Protein AF-A0A3D1IRR0-F1 (afdb_monomer_lite)

Foldseek 3Di:
DDDPPDDDAAEDEAAQDADPVRHTPPVVRVVRCVVCVVVRHHYDELDVNHVVVPDDPVVVVVSVVD

Sequence (66 aa):
MIRPRRKIRGISAILLPFQENGDPDWTGFSAHVQRTVAAGLAPAVNMDTGFGNLIDDSIRRRALEL

Secondary structure (DSSP, 8-state):
---TTPPPPPEEEPP--B-TTS-B-HHHHHHHHHHHHHTT-EEE-SSGGGTTTTS-HHHHHHHHH-

pLDDT: mean 96.79, std 2.99, range [77.88, 98.62]

Structure (mmCIF, N/CA/C/O backbone):
data_AF-A0A3D1IRR0-F1
#
_entry.id   AF-A0A3D1IRR0-F1
#
loop_
_atom_site.group_PDB
_atom_site.id
_atom_site.type_symbol
_atom_site.label_atom_id
_atom_site.label_alt_id
_atom_site.label_comp_id
_atom_site.label_asym_id
_atom_site.label_entity_id
_atom_site.label_seq_id
_atom_site.pdbx_PDB_ins_code
_atom_site.Cartn_x
_atom_site.Cartn_y
_atom_site.Cartn_z
_atom_site.occupancy
_atom_site.B_iso_or_equiv
_atom_site.auth_seq_id
_atom_site.auth_comp_id
_atom_site.auth_asym_id
_atom_site.auth_atom_id
_atom_site.pdbx_PDB_model_num
ATOM 1 N N . MET A 1 1 ? -22.601 18.158 8.263 1.00 77.88 1 MET A N 1
ATOM 2 C CA . MET A 1 1 ? -23.154 17.860 9.606 1.00 77.88 1 MET A CA 1
ATOM 3 C C . MET A 1 1 ? -22.048 17.281 10.482 1.00 77.88 1 MET A C 1
ATOM 5 O O . MET A 1 1 ? -21.435 16.301 10.079 1.00 77.88 1 MET A O 1
ATOM 9 N N . ILE A 1 2 ? -21.751 17.889 11.632 1.00 91.25 2 ILE A N 1
ATOM 10 C CA . ILE A 1 2 ? -20.709 17.420 12.565 1.00 91.25 2 ILE A CA 1
ATOM 11 C C . ILE A 1 2 ? -21.300 16.327 13.469 1.00 91.25 2 ILE A C 1
ATOM 13 O O . ILE A 1 2 ? -22.427 16.466 13.935 1.00 91.25 2 ILE A O 1
ATOM 17 N N . ARG A 1 3 ? -20.554 15.238 13.718 1.00 92.56 3 ARG A N 1
ATOM 18 C CA . ARG A 1 3 ? -20.928 14.171 14.669 1.00 92.56 3 ARG A CA 1
ATOM 19 C C . ARG A 1 3 ? -19.960 14.158 15.862 1.00 92.56 3 ARG A C 1
ATOM 21 O O . ARG A 1 3 ? -18.872 13.589 15.735 1.00 92.56 3 ARG A O 1
ATOM 28 N N . PRO A 1 4 ? -20.323 14.770 17.004 1.00 94.31 4 PRO A N 1
ATOM 29 C CA . PRO A 1 4 ? -19.515 14.720 18.220 1.00 94.31 4 PRO A CA 1
ATOM 30 C C . PRO A 1 4 ? -19.259 13.278 18.681 1.00 94.31 4 PRO A C 1
ATOM 32 O O . PRO A 1 4 ? -20.109 12.406 18.510 1.00 94.31 4 PRO A O 1
ATOM 35 N N . ARG A 1 5 ? -18.083 13.027 19.275 1.00 92.94 5 ARG A N 1
ATOM 36 C CA . ARG A 1 5 ? -17.672 11.720 19.837 1.00 92.94 5 ARG A CA 1
ATOM 37 C C . ARG A 1 5 ? -17.694 10.544 18.845 1.00 92.94 5 ARG A C 1
ATOM 39 O O . ARG A 1 5 ? -17.839 9.391 19.249 1.00 92.94 5 ARG A O 1
ATOM 46 N N . ARG A 1 6 ? -17.531 10.801 17.543 1.00 94.38 6 ARG A N 1
ATOM 47 C CA . ARG A 1 6 ? -17.379 9.733 16.544 1.00 94.38 6 ARG A CA 1
ATOM 48 C C . ARG A 1 6 ? -16.171 8.854 16.890 1.00 94.38 6 ARG A C 1
ATOM 50 O O . ARG A 1 6 ? -15.076 9.370 17.097 1.00 94.38 6 ARG A O 1
ATOM 57 N N . LYS A 1 7 ? -16.346 7.528 16.862 1.00 92.06 7 LYS A N 1
ATOM 58 C CA . LYS A 1 7 ? -15.225 6.582 16.953 1.00 92.06 7 LYS A CA 1
ATOM 59 C C . LYS A 1 7 ? -14.256 6.819 15.789 1.00 92.06 7 LYS A C 1
ATOM 61 O O . LYS A 1 7 ? -14.663 6.793 14.622 1.00 92.06 7 LYS A O 1
ATOM 66 N N . ILE A 1 8 ? -12.987 7.069 16.105 1.00 91.69 8 ILE A N 1
ATOM 67 C CA . ILE A 1 8 ? -11.931 7.215 15.100 1.00 91.69 8 ILE A CA 1
ATOM 68 C C . ILE A 1 8 ? -11.688 5.841 14.470 1.00 91.69 8 ILE A C 1
ATOM 70 O O . ILE A 1 8 ? -11.587 4.837 15.173 1.00 91.69 8 ILE A O 1
ATOM 74 N N . ARG A 1 9 ? -11.620 5.801 13.138 1.00 93.94 9 ARG A N 1
ATOM 75 C CA . ARG A 1 9 ? -11.179 4.626 12.385 1.00 93.94 9 ARG A CA 1
ATOM 76 C C . ARG A 1 9 ? -9.758 4.907 11.921 1.00 93.94 9 ARG A C 1
ATOM 78 O O . ARG A 1 9 ? -9.561 5.875 11.192 1.00 93.94 9 ARG A O 1
ATOM 85 N N . GLY A 1 10 ? -8.805 4.101 12.376 1.00 97.31 10 GLY A N 1
ATOM 86 C CA . GLY A 1 10 ? -7.420 4.183 11.928 1.00 97.31 10 GLY A CA 1
ATOM 87 C C . GLY A 1 10 ? -7.287 3.624 10.516 1.00 97.31 10 GLY A C 1
ATOM 88 O O . GLY A 1 10 ? -7.769 2.525 10.236 1.00 97.31 10 GLY A O 1
ATOM 89 N N . ILE A 1 11 ? -6.674 4.400 9.628 1.00 97.88 11 ILE A N 1
ATOM 90 C CA . ILE A 1 11 ? -6.379 4.014 8.248 1.00 97.88 11 ILE A CA 1
ATOM 91 C C . ILE A 1 11 ? -4.936 4.427 7.973 1.00 97.88 11 ILE A C 1
ATOM 93 O O . ILE A 1 11 ? -4.544 5.534 8.340 1.00 97.88 11 ILE A O 1
ATOM 97 N N . SER A 1 12 ? -4.156 3.545 7.359 1.00 97.94 12 SER A N 1
ATOM 98 C CA . SER A 1 12 ? -2.781 3.825 6.948 1.00 97.94 12 SER A CA 1
ATOM 99 C C . SER A 1 12 ? -2.684 3.772 5.429 1.00 97.94 12 SER A C 1
ATOM 101 O O . SER A 1 12 ? -3.168 2.821 4.814 1.00 97.94 12 SER A O 1
ATOM 103 N N . ALA A 1 13 ? -2.083 4.801 4.830 1.00 97.75 13 ALA A N 1
ATOM 104 C CA . ALA A 1 13 ? -1.725 4.783 3.420 1.00 97.75 13 ALA A CA 1
ATOM 105 C C . ALA A 1 13 ? -0.543 3.827 3.220 1.00 97.75 13 ALA A C 1
ATOM 107 O O . ALA A 1 13 ? 0.483 3.960 3.886 1.00 97.75 13 ALA A O 1
ATOM 108 N N . ILE A 1 14 ? -0.710 2.855 2.328 1.00 98.19 14 ILE A N 1
ATOM 109 C CA . ILE A 1 14 ? 0.264 1.792 2.093 1.00 98.19 14 ILE A CA 1
ATOM 110 C C . ILE A 1 14 ? 1.143 2.157 0.904 1.00 98.19 14 ILE A C 1
ATOM 112 O O . ILE A 1 14 ? 0.645 2.489 -0.173 1.00 98.19 14 ILE A O 1
ATOM 116 N N . LEU A 1 15 ? 2.455 2.053 1.105 1.00 98.31 15 LEU A N 1
ATOM 117 C CA . LEU A 1 15 ? 3.436 2.123 0.029 1.00 98.31 15 LEU A CA 1
ATOM 118 C C . LEU A 1 15 ? 3.393 0.834 -0.802 1.00 98.31 15 LEU A C 1
ATOM 120 O O . LEU A 1 15 ? 3.421 -0.259 -0.235 1.00 98.31 15 LEU A O 1
ATOM 124 N N . LEU A 1 16 ? 3.387 0.971 -2.129 1.00 98.44 16 LEU A N 1
ATOM 125 C CA . LEU A 1 16 ? 3.712 -0.106 -3.064 1.00 98.44 16 LEU A CA 1
ATOM 126 C C . LEU A 1 16 ? 5.214 -0.015 -3.384 1.00 98.44 16 LEU A C 1
ATOM 128 O O . LEU A 1 16 ? 5.598 0.861 -4.160 1.00 98.44 16 LEU A O 1
ATOM 132 N N . PRO A 1 17 ? 6.077 -0.827 -2.746 1.00 98.06 17 PRO A N 1
ATOM 133 C CA . PRO A 1 17 ? 7.504 -0.816 -3.035 1.00 98.06 17 PRO A CA 1
ATOM 134 C C . PRO A 1 17 ? 7.789 -1.378 -4.430 1.00 98.06 17 PRO A C 1
ATOM 136 O O . PRO A 1 17 ? 7.062 -2.234 -4.932 1.00 98.06 17 PRO A O 1
ATOM 139 N N . PHE A 1 18 ? 8.886 -0.915 -5.022 1.00 98.06 18 PHE A N 1
ATOM 140 C CA . PHE A 1 18 ? 9.405 -1.382 -6.303 1.00 98.06 18 PHE A CA 1
ATOM 141 C C . PHE A 1 18 ? 10.834 -1.884 -6.124 1.00 98.06 18 PHE A C 1
ATOM 143 O O . PHE A 1 18 ? 11.595 -1.348 -5.316 1.00 98.06 18 PHE A O 1
ATOM 150 N N . GLN A 1 19 ? 11.182 -2.919 -6.876 1.00 97.88 19 GLN A N 1
ATOM 151 C CA . GLN A 1 19 ? 12.539 -3.434 -6.987 1.00 97.88 19 GLN A CA 1
ATOM 152 C C . GLN A 1 19 ? 13.380 -2.527 -7.897 1.00 97.88 19 GLN A C 1
ATOM 154 O O . GLN A 1 19 ? 12.851 -1.689 -8.627 1.00 97.88 19 GLN A O 1
ATOM 159 N N . GLU A 1 20 ? 14.702 -2.713 -7.894 1.00 97.56 20 GLU A N 1
ATOM 160 C CA . GLU A 1 20 ? 15.621 -1.917 -8.727 1.00 97.56 20 GLU A CA 1
ATOM 161 C C . GLU A 1 20 ? 15.329 -2.034 -10.231 1.00 97.56 20 GLU A C 1
ATOM 163 O O . GLU A 1 20 ? 15.592 -1.102 -10.987 1.00 97.56 20 GLU A O 1
ATOM 168 N N . ASN A 1 21 ? 14.753 -3.158 -10.665 1.00 96.94 21 ASN A N 1
ATOM 169 C CA . ASN A 1 21 ? 14.358 -3.386 -12.054 1.00 96.94 21 ASN A CA 1
ATOM 170 C C . ASN A 1 21 ? 13.029 -2.703 -12.442 1.00 96.94 21 ASN A C 1
ATOM 172 O O . ASN A 1 21 ? 12.618 -2.803 -13.595 1.00 96.94 21 ASN A O 1
ATOM 176 N N . GLY A 1 22 ? 12.365 -2.020 -11.504 1.00 95.38 22 GLY A N 1
ATOM 177 C CA . GLY A 1 22 ? 11.092 -1.341 -11.732 1.00 95.38 22 GLY A CA 1
ATOM 178 C C . GLY A 1 22 ? 9.853 -2.228 -11.594 1.00 95.38 22 GLY A C 1
ATOM 179 O O . GLY A 1 22 ? 8.749 -1.729 -11.804 1.00 95.38 22 GLY A O 1
ATOM 180 N N . ASP A 1 23 ? 9.993 -3.498 -11.206 1.00 97.38 23 ASP A N 1
ATOM 181 C CA . ASP A 1 23 ? 8.844 -4.354 -10.903 1.00 97.38 23 ASP A CA 1
ATOM 182 C C . ASP A 1 23 ? 8.323 -4.094 -9.481 1.00 97.38 23 ASP A C 1
ATOM 184 O O . ASP A 1 23 ? 9.122 -3.881 -8.560 1.00 97.38 23 ASP A O 1
ATOM 188 N N . PRO A 1 24 ? 7.001 -4.165 -9.238 1.00 98.25 24 PRO A N 1
ATOM 189 C CA . PRO A 1 24 ? 6.471 -4.099 -7.882 1.00 98.25 24 PRO A CA 1
ATOM 190 C C . PRO A 1 24 ? 7.007 -5.239 -6.999 1.00 98.25 24 PRO A C 1
ATOM 192 O O . PRO A 1 24 ? 6.991 -6.411 -7.385 1.00 98.25 24 PRO A O 1
ATOM 195 N N . ASP A 1 25 ? 7.428 -4.920 -5.775 1.00 98.56 25 ASP A N 1
ATOM 196 C CA . ASP A 1 25 ? 7.757 -5.917 -4.753 1.00 98.56 25 ASP A CA 1
ATOM 197 C C . ASP A 1 25 ? 6.480 -6.373 -4.031 1.00 98.56 25 ASP A C 1
ATOM 199 O O . ASP A 1 25 ? 6.079 -5.858 -2.982 1.00 98.56 25 ASP A O 1
ATOM 203 N N . TRP A 1 26 ? 5.824 -7.380 -4.610 1.00 98.38 26 TRP A N 1
ATOM 204 C CA . TRP A 1 26 ? 4.586 -7.941 -4.069 1.00 98.38 26 TRP A CA 1
ATOM 205 C C . TRP A 1 26 ? 4.759 -8.630 -2.713 1.00 98.38 26 TRP A C 1
ATOM 207 O O . TRP A 1 26 ? 3.822 -8.637 -1.908 1.00 98.38 26 TRP A O 1
ATOM 217 N N . THR A 1 27 ? 5.937 -9.190 -2.435 1.00 98.38 27 THR A N 1
ATOM 218 C CA . THR A 1 27 ? 6.222 -9.848 -1.153 1.00 98.38 27 THR A CA 1
ATOM 219 C C . THR A 1 27 ? 6.318 -8.802 -0.047 1.00 98.38 27 THR A C 1
ATOM 221 O O . THR A 1 27 ? 5.640 -8.919 0.980 1.00 98.38 27 THR A O 1
ATOM 224 N N . GLY A 1 28 ? 7.098 -7.740 -0.272 1.00 98.25 28 GLY A N 1
ATOM 225 C CA . GLY A 1 28 ? 7.217 -6.613 0.647 1.00 98.25 28 GLY A CA 1
ATOM 226 C C . GLY A 1 28 ? 5.888 -5.890 0.855 1.00 98.25 28 GLY A C 1
ATOM 227 O O . GLY A 1 28 ? 5.519 -5.610 2.001 1.00 98.25 28 GLY A O 1
ATOM 228 N N . PHE A 1 29 ? 5.131 -5.666 -0.224 1.00 98.62 29 PHE A N 1
ATOM 229 C CA . PHE A 1 29 ? 3.788 -5.087 -0.175 1.00 98.62 29 PHE A CA 1
ATOM 230 C C . PHE A 1 29 ? 2.836 -5.908 0.705 1.00 98.62 29 PHE A C 1
ATOM 232 O O . PHE A 1 29 ? 2.274 -5.378 1.665 1.00 98.62 29 PHE A O 1
ATOM 239 N N . SER A 1 30 ? 2.709 -7.213 0.446 1.00 98.50 30 SER A N 1
ATOM 240 C CA . SER A 1 30 ? 1.798 -8.093 1.196 1.00 98.50 30 SER A CA 1
ATOM 241 C C . SER A 1 30 ? 2.168 -8.145 2.681 1.00 98.50 30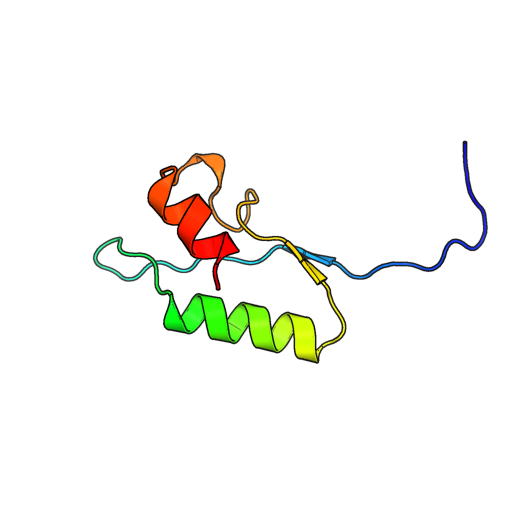 SER A C 1
ATOM 243 O O . SER A 1 30 ? 1.308 -8.016 3.555 1.00 98.50 30 SER A O 1
ATOM 245 N N . ALA A 1 31 ? 3.464 -8.244 2.991 1.00 98.44 31 ALA A N 1
ATOM 246 C CA . ALA A 1 31 ? 3.942 -8.214 4.369 1.00 98.44 31 ALA A CA 1
ATOM 247 C C . ALA A 1 31 ? 3.658 -6.861 5.051 1.00 98.44 31 ALA A C 1
ATOM 249 O O . ALA A 1 31 ? 3.350 -6.814 6.245 1.00 98.44 31 ALA A O 1
ATOM 250 N N . HIS A 1 32 ? 3.742 -5.748 4.315 1.00 97.81 32 HIS A N 1
ATOM 251 C CA . HIS A 1 32 ? 3.393 -4.427 4.832 1.00 97.81 32 HIS A CA 1
ATOM 252 C C . HIS A 1 32 ? 1.895 -4.307 5.136 1.00 97.81 32 HIS A C 1
ATOM 254 O O . HIS A 1 32 ? 1.545 -3.855 6.231 1.00 97.81 32 HIS A O 1
ATOM 260 N N . VAL A 1 33 ? 1.027 -4.761 4.226 1.00 98.44 33 VAL A N 1
ATOM 261 C CA . VAL A 1 33 ? -0.432 -4.810 4.422 1.00 98.44 33 VAL A CA 1
ATOM 262 C C . VAL A 1 33 ? -0.782 -5.635 5.663 1.00 98.44 33 VAL A C 1
ATOM 264 O O . VAL A 1 33 ? -1.500 -5.151 6.541 1.00 98.44 33 VAL A O 1
ATOM 267 N N . GLN A 1 34 ? -0.211 -6.836 5.798 1.00 98.44 34 GLN A N 1
ATOM 268 C CA . GLN A 1 34 ? -0.437 -7.713 6.951 1.00 98.44 34 GLN A CA 1
ATOM 269 C C . GLN A 1 34 ? -0.038 -7.055 8.277 1.00 98.44 34 GLN A C 1
ATOM 271 O O . GLN A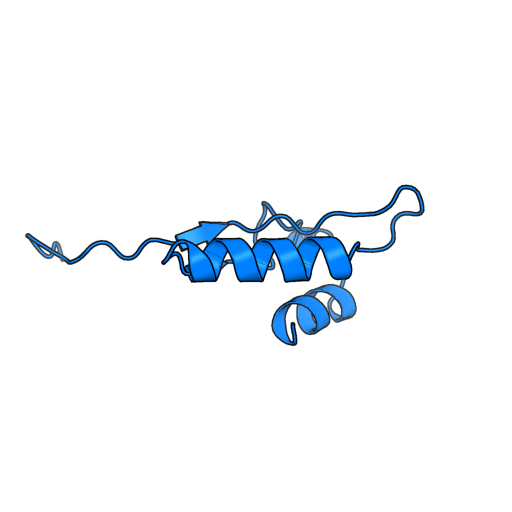 1 34 ? -0.805 -7.105 9.238 1.00 98.44 34 GLN A O 1
ATOM 276 N N . ARG A 1 35 ? 1.124 -6.386 8.340 1.00 98.38 35 ARG A N 1
ATOM 277 C CA . ARG A 1 35 ? 1.552 -5.656 9.548 1.00 98.38 35 ARG A CA 1
ATOM 278 C C . ARG A 1 35 ? 0.601 -4.513 9.904 1.00 98.38 35 ARG A C 1
ATOM 280 O O . ARG A 1 35 ? 0.317 -4.314 11.082 1.00 98.38 35 ARG A O 1
ATOM 287 N N . THR A 1 36 ? 0.080 -3.791 8.912 1.00 98.19 36 THR A N 1
ATOM 288 C CA . THR A 1 36 ? -0.899 -2.713 9.128 1.00 98.19 36 THR A CA 1
ATOM 289 C C . THR A 1 36 ? -2.197 -3.253 9.724 1.00 98.19 36 THR A C 1
ATOM 291 O O . THR A 1 36 ? -2.702 -2.700 10.703 1.00 98.19 36 THR A O 1
ATOM 294 N N . VAL A 1 37 ? -2.702 -4.368 9.188 1.00 98.00 37 VAL A N 1
ATOM 295 C CA . VAL A 1 37 ? -3.896 -5.040 9.723 1.00 98.00 37 VAL A CA 1
ATOM 296 C C . VAL A 1 37 ? -3.643 -5.562 11.138 1.00 98.00 37 VAL A C 1
ATOM 298 O O . VAL A 1 37 ? -4.459 -5.323 12.028 1.00 98.00 37 VAL A O 1
ATOM 301 N N . ALA A 1 38 ? -2.499 -6.210 11.382 1.00 98.38 38 ALA A N 1
ATOM 302 C CA . ALA A 1 38 ? -2.115 -6.705 12.706 1.00 98.38 38 ALA A CA 1
ATOM 303 C C . ALA A 1 38 ? -1.989 -5.579 13.752 1.00 98.38 38 ALA A C 1
ATOM 305 O O . ALA A 1 38 ? -2.256 -5.801 14.930 1.00 98.38 38 ALA A O 1
ATOM 306 N N . ALA A 1 39 ? -1.651 -4.359 13.323 1.00 98.06 39 ALA A N 1
ATOM 307 C CA . ALA A 1 39 ? -1.627 -3.164 14.165 1.00 98.06 39 ALA A CA 1
ATOM 308 C C . ALA A 1 39 ? -3.020 -2.539 14.415 1.00 98.06 39 ALA A C 1
ATOM 310 O O . ALA A 1 39 ? -3.123 -1.508 15.080 1.00 98.06 39 ALA A O 1
ATOM 311 N N . GLY A 1 40 ? -4.100 -3.125 13.887 1.00 97.56 40 GLY A N 1
ATOM 312 C CA . GLY A 1 40 ? -5.471 -2.633 14.056 1.00 97.56 40 GLY A CA 1
ATOM 313 C C . GLY A 1 40 ? -5.847 -1.465 13.137 1.00 97.56 40 GLY A C 1
ATOM 314 O O . GLY A 1 40 ? -6.840 -0.777 13.391 1.00 97.56 40 GLY A O 1
ATOM 315 N N . LEU A 1 41 ? -5.072 -1.227 12.075 1.00 98.06 41 LEU A N 1
ATOM 316 C CA . LEU A 1 41 ? -5.319 -0.180 11.086 1.00 98.06 41 LEU A CA 1
ATOM 317 C C . LEU A 1 41 ? -5.881 -0.786 9.796 1.00 98.06 41 LEU A C 1
ATOM 319 O O . LEU A 1 41 ? -5.491 -1.873 9.379 1.00 98.06 41 LEU A O 1
ATOM 323 N N . ALA A 1 42 ? -6.782 -0.066 9.126 1.00 97.94 42 ALA A N 1
ATOM 324 C CA . ALA A 1 42 ? -7.202 -0.450 7.783 1.00 97.94 42 ALA A CA 1
ATOM 325 C C . ALA A 1 42 ? -6.148 0.012 6.752 1.00 97.94 42 ALA A C 1
ATOM 327 O O . ALA A 1 42 ? -5.775 1.188 6.770 1.00 97.94 42 ALA A O 1
ATOM 328 N N . PRO A 1 43 ? -5.675 -0.860 5.850 1.00 98.06 43 PRO A N 1
ATOM 329 C CA . PRO A 1 43 ? -4.775 -0.466 4.772 1.00 98.06 43 PRO A CA 1
ATOM 330 C C . PRO A 1 43 ? -5.541 0.277 3.666 1.00 98.06 43 PRO A C 1
ATOM 332 O O . PRO A 1 43 ? -6.615 -0.153 3.248 1.00 98.06 43 PRO A O 1
ATOM 335 N N . ALA A 1 44 ? -4.983 1.385 3.182 1.00 97.94 44 ALA A N 1
ATOM 336 C CA . ALA A 1 44 ? -5.429 2.086 1.980 1.00 97.94 44 ALA A CA 1
ATOM 337 C C . ALA A 1 44 ? -4.347 1.966 0.899 1.00 97.94 44 ALA A C 1
ATOM 339 O O . ALA A 1 44 ? -3.270 2.550 1.022 1.00 97.94 44 ALA A O 1
ATOM 340 N N . VAL A 1 45 ? -4.638 1.186 -0.139 1.00 98.00 45 VAL A N 1
ATOM 341 C CA . VAL A 1 45 ? -3.735 0.870 -1.259 1.00 98.00 45 VAL A CA 1
ATOM 342 C C . VAL A 1 4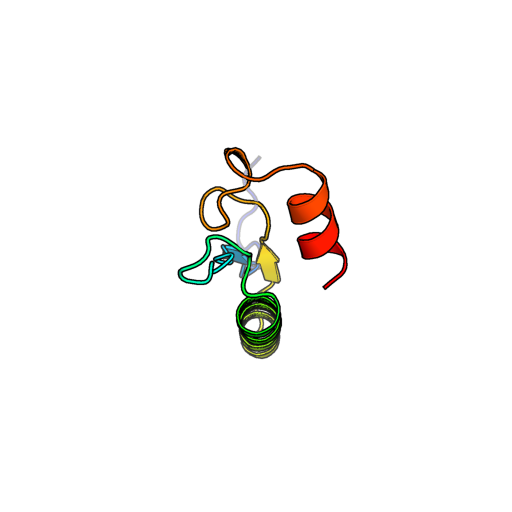5 ? -4.133 1.670 -2.504 1.00 98.00 45 VAL A C 1
ATOM 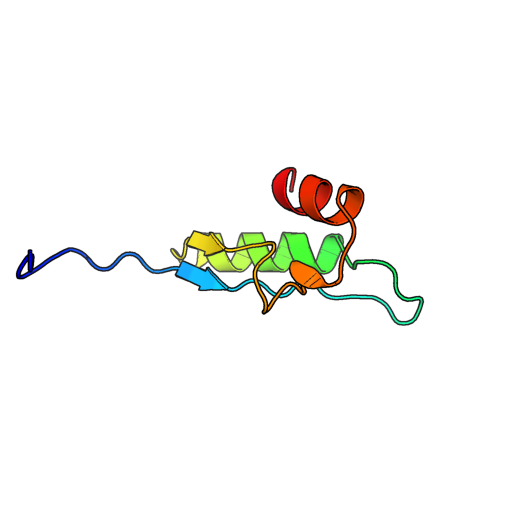344 O O . VAL A 1 45 ? -5.219 2.245 -2.535 1.00 98.00 45 VAL A O 1
ATOM 347 N N . ASN A 1 46 ? -3.274 1.719 -3.529 1.00 97.62 46 ASN A N 1
ATOM 348 C CA . ASN A 1 46 ? -3.496 2.491 -4.768 1.00 97.62 46 ASN A CA 1
ATOM 349 C C . ASN A 1 46 ? -3.754 3.998 -4.553 1.00 97.62 46 ASN A C 1
ATOM 351 O O . ASN A 1 46 ? -4.336 4.661 -5.408 1.00 97.62 46 ASN A O 1
ATOM 355 N N . MET A 1 47 ? -3.317 4.539 -3.417 1.00 96.81 47 MET A N 1
ATOM 356 C CA . MET A 1 47 ? -3.310 5.979 -3.143 1.00 96.81 47 MET A CA 1
ATOM 357 C C . MET A 1 47 ? -1.999 6.603 -3.643 1.00 96.81 47 MET A C 1
ATOM 359 O O . MET A 1 47 ? -1.125 5.888 -4.134 1.00 96.81 47 MET A O 1
ATOM 363 N N . ASP A 1 48 ? -1.817 7.912 -3.459 1.00 96.94 48 ASP A N 1
ATOM 364 C CA . ASP A 1 48 ? -0.585 8.626 -3.836 1.00 96.94 48 ASP A CA 1
ATOM 365 C C . ASP A 1 48 ? 0.674 7.978 -3.233 1.00 96.94 48 ASP A C 1
ATOM 367 O O . ASP A 1 48 ? 1.675 7.800 -3.920 1.00 96.94 48 ASP A O 1
ATOM 371 N N . THR A 1 49 ? 0.603 7.525 -1.973 1.00 96.69 49 THR A N 1
ATOM 372 C CA . THR A 1 49 ? 1.695 6.787 -1.305 1.00 96.69 49 THR A CA 1
ATOM 373 C C . THR A 1 49 ? 2.040 5.470 -2.006 1.00 96.69 49 THR A C 1
ATOM 375 O O . THR A 1 49 ? 3.180 5.032 -1.944 1.00 96.69 49 THR A O 1
ATOM 378 N N . GLY A 1 50 ? 1.071 4.843 -2.674 1.00 97.00 50 GLY A N 1
ATOM 379 C CA . GLY A 1 50 ? 1.248 3.630 -3.472 1.00 97.00 50 GLY A CA 1
ATOM 380 C C . GLY A 1 50 ? 1.373 3.898 -4.973 1.00 97.00 50 GLY A C 1
ATOM 381 O O . GLY A 1 50 ? 1.202 2.966 -5.751 1.00 97.00 50 GLY A O 1
ATOM 382 N N . PHE A 1 51 ? 1.621 5.149 -5.381 1.00 97.06 51 PHE A N 1
ATOM 383 C CA . PHE A 1 51 ? 1.778 5.563 -6.779 1.00 97.06 51 PHE A CA 1
ATOM 384 C C . PHE A 1 51 ? 0.561 5.281 -7.674 1.00 97.06 51 PHE A C 1
ATOM 386 O O . PHE A 1 51 ? 0.711 5.061 -8.875 1.00 97.06 51 PHE A O 1
ATOM 393 N N . GLY A 1 52 ? -0.658 5.291 -7.119 1.00 96.94 52 GLY A N 1
ATOM 394 C CA . GLY A 1 52 ? -1.877 4.880 -7.831 1.00 96.94 52 GLY A CA 1
ATOM 395 C C . GLY A 1 52 ? -2.126 5.585 -9.173 1.00 96.94 52 GLY A C 1
ATOM 396 O O . GLY A 1 52 ? -2.694 4.981 -10.085 1.00 96.94 52 GLY A O 1
ATOM 397 N N . ASN A 1 53 ? -1.668 6.832 -9.310 1.00 96.38 53 ASN A N 1
ATOM 398 C CA . ASN A 1 53 ? -1.754 7.650 -10.523 1.00 96.38 53 ASN A CA 1
ATOM 399 C C . ASN A 1 53 ? -0.641 7.384 -11.558 1.00 96.38 53 ASN A C 1
ATOM 401 O O . ASN A 1 53 ? -0.733 7.896 -12.671 1.00 96.38 53 ASN A O 1
ATOM 405 N N . LEU A 1 54 ? 0.406 6.638 -11.197 1.00 97.06 54 LEU A N 1
ATOM 406 C CA . LEU A 1 54 ? 1.583 6.373 -12.037 1.00 97.06 54 LEU A CA 1
ATOM 407 C C . LEU A 1 54 ? 1.686 4.912 -12.495 1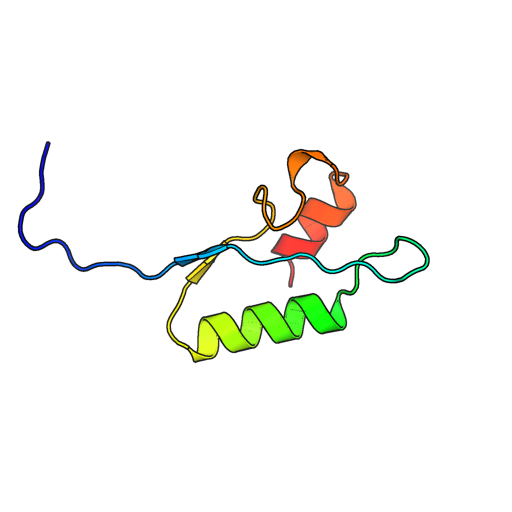.00 97.06 54 LEU A C 1
ATOM 409 O O . LEU A 1 54 ? 2.387 4.629 -13.461 1.00 97.06 54 LEU A O 1
ATOM 413 N N . ILE A 1 55 ? 1.002 3.992 -11.816 1.00 97.25 55 ILE A N 1
ATOM 414 C CA . ILE A 1 55 ? 0.960 2.569 -12.17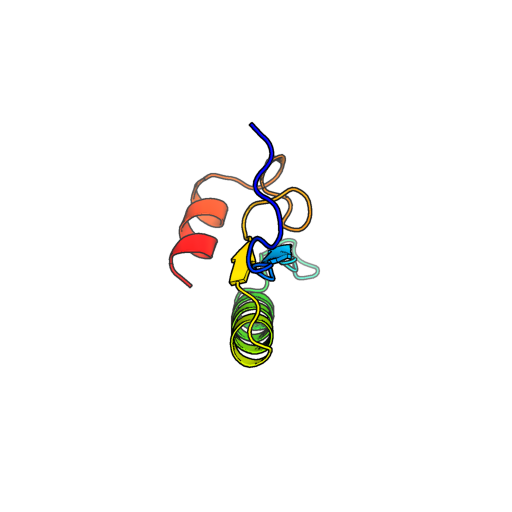3 1.00 97.25 55 ILE A CA 1
ATOM 415 C C . ILE A 1 55 ? -0.193 2.268 -13.140 1.00 97.25 55 ILE A C 1
ATOM 417 O O . ILE A 1 55 ? -1.168 3.019 -13.224 1.00 97.25 55 ILE A O 1
ATOM 421 N N . ASP A 1 56 ? -0.111 1.158 -13.870 1.00 97.69 56 ASP A N 1
ATOM 422 C CA . ASP A 1 56 ? -1.181 0.733 -14.775 1.00 97.69 56 ASP A CA 1
ATOM 423 C C . ASP A 1 56 ? -2.329 -0.010 -14.054 1.00 97.69 56 ASP A C 1
ATOM 425 O O . ASP A 1 56 ? -2.276 -0.324 -12.859 1.00 97.69 56 ASP A O 1
ATOM 429 N N . ASP A 1 57 ? -3.402 -0.300 -14.797 1.00 98.12 57 ASP A N 1
ATOM 430 C CA . ASP A 1 57 ? -4.578 -1.013 -14.279 1.00 98.12 57 ASP A CA 1
ATOM 431 C C . ASP A 1 57 ? -4.303 -2.459 -13.857 1.00 98.12 57 ASP A C 1
ATOM 433 O O . ASP A 1 57 ? -5.065 -3.021 -13.066 1.00 98.12 57 ASP A O 1
ATOM 437 N N . SER A 1 58 ? -3.274 -3.104 -14.404 1.00 98.19 58 SER A N 1
ATOM 438 C CA . SER A 1 58 ? -2.916 -4.468 -14.017 1.00 98.19 58 SER A CA 1
ATOM 439 C C . SER A 1 58 ? -2.294 -4.481 -12.621 1.00 98.19 58 SER A C 1
ATOM 441 O O . SER A 1 58 ? -2.743 -5.243 -11.764 1.00 98.19 58 SER A O 1
ATOM 443 N N . ILE A 1 59 ? -1.370 -3.554 -12.350 1.00 98.25 59 ILE A N 1
ATOM 444 C CA . ILE A 1 59 ? -0.736 -3.383 -11.039 1.00 98.25 59 ILE A CA 1
ATOM 445 C C . ILE A 1 59 ? -1.782 -2.946 -10.006 1.00 98.25 59 ILE A C 1
ATOM 447 O O . ILE A 1 59 ? -1.864 -3.549 -8.934 1.00 98.25 59 ILE A O 1
ATOM 451 N N . ARG A 1 60 ? -2.647 -1.969 -10.336 1.00 98.25 60 ARG A N 1
ATOM 452 C CA . ARG A 1 60 ? -3.734 -1.539 -9.432 1.00 98.25 60 ARG A CA 1
ATOM 453 C C . ARG A 1 60 ? -4.634 -2.694 -9.015 1.00 98.25 60 ARG A C 1
ATOM 455 O O . ARG A 1 60 ? -4.948 -2.824 -7.833 1.00 98.25 60 ARG A O 1
ATOM 462 N N . ARG A 1 61 ? -5.075 -3.515 -9.974 1.00 98.25 61 ARG A N 1
ATOM 463 C CA . ARG A 1 61 ? -5.948 -4.662 -9.687 1.00 98.25 61 ARG A CA 1
ATOM 464 C C . ARG A 1 61 ? -5.230 -5.703 -8.852 1.00 98.25 61 ARG A C 1
ATOM 466 O O . ARG A 1 61 ? -5.800 -6.164 -7.870 1.00 98.25 61 ARG A O 1
ATOM 473 N N . ARG A 1 62 ? -3.970 -5.999 -9.174 1.00 98.19 62 ARG A N 1
ATOM 474 C CA . ARG A 1 62 ? -3.189 -6.964 -8.403 1.00 98.19 62 ARG A CA 1
ATOM 475 C C . ARG A 1 62 ? -3.047 -6.550 -6.938 1.00 98.19 62 ARG A C 1
ATOM 477 O O . ARG A 1 62 ? -3.222 -7.386 -6.060 1.00 98.19 62 ARG A O 1
ATOM 484 N N . ALA A 1 63 ? -2.813 -5.266 -6.668 1.00 97.44 63 ALA A N 1
ATOM 485 C CA . ALA A 1 63 ? -2.740 -4.737 -5.307 1.00 97.44 63 ALA A CA 1
ATOM 486 C C . ALA A 1 63 ? -4.059 -4.856 -4.514 1.00 97.44 63 ALA A C 1
ATOM 488 O O . ALA A 1 63 ? -4.023 -4.791 -3.291 1.00 97.44 63 ALA A O 1
ATOM 489 N N . LEU A 1 64 ? -5.212 -5.005 -5.182 1.00 96.88 64 LEU A N 1
ATOM 490 C CA . LEU A 1 64 ? -6.520 -5.215 -4.539 1.00 96.88 64 LEU A CA 1
ATOM 491 C C . LEU A 1 64 ? -6.849 -6.698 -4.297 1.00 96.88 64 LEU A C 1
ATOM 493 O O . LEU A 1 64 ? -7.767 -6.994 -3.537 1.00 96.88 64 LEU A O 1
ATOM 497 N N . GLU A 1 65 ? -6.149 -7.616 -4.967 1.00 96.31 65 GLU A N 1
ATOM 498 C CA . GLU A 1 65 ? -6.319 -9.069 -4.812 1.00 96.31 65 GLU A CA 1
ATOM 499 C C . GLU A 1 65 ? -5.475 -9.658 -3.671 1.00 96.31 65 GLU A C 1
ATOM 501 O O . GLU A 1 65 ? -5.718 -10.794 -3.260 1.00 96.31 65 GLU A O 1
ATOM 506 N N . LEU A 1 66 ? -4.467 -8.910 -3.214 1.00 92.12 66 LEU A N 1
ATOM 507 C CA . LEU A 1 66 ? -3.514 -9.277 -2.162 1.00 92.12 66 LEU A CA 1
ATOM 508 C C . LEU A 1 66 ? -3.935 -8.701 -0.805 1.00 92.12 66 LEU A C 1
ATOM 510 O O . LEU A 1 66 ? -3.797 -9.437 0.198 1.00 92.12 66 LEU A O 1
#

Radius of gyration: 14.1 Å; chains: 1; bounding box: 39×28×35 Å